Protein AF-A0A2E2JDX3-F1 (afdb_monomer)

Structure (mmCIF, N/CA/C/O backbone):
data_AF-A0A2E2JDX3-F1
#
_entry.id   AF-A0A2E2JDX3-F1
#
loop_
_atom_site.group_PDB
_atom_site.id
_atom_site.type_symbol
_atom_site.label_atom_id
_atom_site.label_alt_id
_atom_site.label_comp_id
_atom_site.label_asym_id
_atom_site.label_entity_id
_atom_site.label_seq_id
_atom_site.pdbx_PDB_ins_code
_atom_site.Cartn_x
_atom_site.Cartn_y
_atom_site.Cartn_z
_atom_site.occupancy
_atom_site.B_iso_or_equiv
_atom_site.auth_seq_id
_atom_site.auth_comp_id
_atom_site.auth_asym_id
_atom_site.auth_atom_id
_atom_site.pdbx_PDB_model_num
ATOM 1 N N . MET A 1 1 ? -3.918 -9.593 38.042 1.00 44.28 1 MET A N 1
ATOM 2 C CA . MET A 1 1 ? -3.957 -8.481 37.066 1.00 44.28 1 MET A CA 1
ATOM 3 C C . MET A 1 1 ? -5.346 -7.869 37.127 1.00 44.28 1 MET A C 1
ATOM 5 O O . MET A 1 1 ? -6.304 -8.611 36.964 1.00 44.28 1 MET A O 1
ATOM 9 N N . ALA A 1 2 ? -5.473 -6.580 37.449 1.00 54.91 2 ALA A N 1
ATOM 10 C CA . ALA A 1 2 ? -6.775 -5.912 37.450 1.00 54.91 2 ALA A CA 1
ATOM 11 C C . ALA A 1 2 ? -7.316 -5.846 36.011 1.00 54.91 2 ALA A C 1
ATOM 13 O O . ALA A 1 2 ? -6.573 -5.501 35.091 1.00 54.91 2 ALA A O 1
ATOM 14 N N . ALA A 1 3 ? -8.581 -6.214 35.808 1.00 65.75 3 ALA A N 1
ATOM 15 C CA . ALA A 1 3 ? 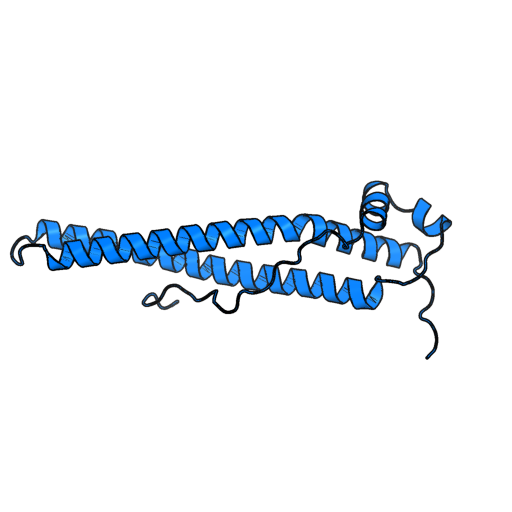-9.226 -6.097 34.505 1.00 65.75 3 ALA A CA 1
ATOM 16 C C . ALA A 1 3 ? -9.319 -4.612 34.115 1.00 65.75 3 ALA A C 1
ATOM 18 O O . ALA A 1 3 ? -9.746 -3.792 34.929 1.00 65.75 3 ALA A O 1
ATOM 19 N N . LYS A 1 4 ? -8.907 -4.256 32.886 1.00 75.94 4 LYS A N 1
ATOM 20 C CA . LYS A 1 4 ? -9.108 -2.895 32.359 1.00 75.94 4 LYS A CA 1
ATOM 21 C C . LYS A 1 4 ? -10.606 -2.557 32.424 1.00 75.94 4 LYS A C 1
ATOM 23 O O . LYS A 1 4 ? -11.420 -3.429 32.101 1.00 75.94 4 LYS A O 1
ATOM 28 N N . PRO A 1 5 ? -10.978 -1.324 32.808 1.00 84.00 5 PRO A N 1
ATOM 29 C CA . PRO A 1 5 ? -12.377 -0.930 32.867 1.00 84.00 5 PRO A CA 1
ATOM 30 C C . PRO A 1 5 ? -13.049 -1.065 31.487 1.00 84.00 5 PRO A C 1
ATOM 32 O O . PRO A 1 5 ? -12.359 -0.982 30.456 1.00 84.00 5 PRO A O 1
ATOM 35 N N . PRO A 1 6 ? -14.381 -1.268 31.451 1.00 88.69 6 PRO A N 1
ATOM 36 C CA . PRO A 1 6 ? -15.143 -1.265 30.207 1.00 88.69 6 PRO A CA 1
ATOM 37 C C . PRO A 1 6 ? -14.913 0.020 29.408 1.00 88.69 6 PRO A C 1
ATOM 39 O O . PRO A 1 6 ? -14.664 1.071 29.998 1.00 88.69 6 PRO A O 1
ATOM 42 N N . LEU A 1 7 ? -14.999 -0.066 28.080 1.00 91.19 7 LEU A N 1
ATOM 43 C CA . LEU A 1 7 ? -14.909 1.108 27.211 1.00 91.19 7 LEU A CA 1
ATOM 44 C C . LEU A 1 7 ? -16.099 2.032 27.477 1.00 91.19 7 LEU A C 1
ATOM 46 O O . LEU A 1 7 ? -17.252 1.594 27.412 1.00 91.19 7 LEU A O 1
ATOM 50 N N . ASN A 1 8 ? -15.820 3.307 27.733 1.00 92.06 8 ASN A N 1
ATOM 51 C CA . ASN A 1 8 ? -16.843 4.350 27.734 1.00 92.06 8 ASN A CA 1
ATOM 52 C C . ASN A 1 8 ? -17.227 4.756 26.294 1.00 92.06 8 ASN A C 1
ATOM 54 O O . ASN A 1 8 ? -16.588 4.333 25.331 1.00 92.06 8 ASN A O 1
ATOM 58 N N . THR A 1 9 ? -18.255 5.602 26.130 1.00 92.38 9 THR A N 1
ATOM 59 C CA . THR A 1 9 ? -18.725 6.039 24.798 1.00 92.38 9 THR A CA 1
ATOM 60 C C . THR A 1 9 ? -17.599 6.623 23.922 1.00 92.38 9 THR A C 1
ATOM 62 O O . THR A 1 9 ? -17.530 6.323 22.732 1.00 92.38 9 THR A O 1
ATOM 65 N N . ALA A 1 10 ? -16.704 7.438 24.491 1.00 93.31 10 ALA A N 1
ATOM 66 C CA . ALA A 1 10 ? -15.636 8.099 23.738 1.00 93.31 10 ALA A CA 1
ATOM 67 C C . ALA A 1 10 ? -14.542 7.113 23.302 1.00 93.31 10 ALA A C 1
ATOM 69 O O . ALA A 1 10 ? -14.126 7.120 22.144 1.00 93.31 10 ALA A O 1
ATOM 70 N N . GLU A 1 11 ? -14.115 6.222 24.201 1.00 94.25 11 GLU A N 1
ATOM 71 C CA . GLU A 1 11 ? -13.177 5.150 23.861 1.00 94.25 11 GLU A CA 1
ATOM 72 C C . GLU A 1 11 ? -13.778 4.211 22.806 1.00 94.25 11 GLU A C 1
ATOM 74 O O . GLU A 1 11 ? -13.090 3.799 21.875 1.00 94.25 11 GLU A O 1
ATOM 79 N N . LEU A 1 12 ? -15.074 3.907 22.912 1.00 94.44 12 LEU A N 1
ATOM 80 C CA . LEU A 1 12 ? -15.777 3.056 21.960 1.00 94.44 12 LEU A CA 1
ATOM 81 C C . LEU A 1 12 ? -15.867 3.699 20.566 1.00 94.44 12 LEU A C 1
ATOM 83 O O . LEU A 1 12 ? -15.648 3.007 19.573 1.00 94.44 12 LEU A O 1
ATOM 87 N N . SER A 1 13 ? -16.112 5.013 20.487 1.00 95.00 13 SER A N 1
ATOM 88 C CA . SER A 1 13 ? -16.032 5.776 19.232 1.00 95.00 13 SER A CA 1
ATOM 89 C C . SER A 1 13 ? -14.631 5.692 18.627 1.00 95.00 13 SER A C 1
ATOM 91 O O . SER A 1 13 ? -14.495 5.362 17.454 1.00 95.00 13 SER A O 1
ATOM 93 N N . ALA A 1 14 ? -13.580 5.910 19.425 1.00 94.94 14 ALA A N 1
ATOM 94 C CA . ALA A 1 14 ? -12.203 5.819 18.939 1.00 94.94 14 ALA A CA 1
ATOM 95 C C . ALA A 1 14 ? -11.869 4.409 18.418 1.00 94.94 14 ALA A C 1
ATOM 97 O O . ALA A 1 14 ? -11.208 4.255 17.390 1.00 94.94 14 ALA A O 1
ATOM 98 N N . CYS A 1 15 ? -12.362 3.366 19.089 1.00 94.94 15 CYS A N 1
ATOM 99 C CA . CYS A 1 15 ? -12.240 1.992 18.615 1.00 94.94 15 CYS A CA 1
ATOM 100 C C . CYS A 1 15 ? -12.971 1.769 17.285 1.00 94.94 15 CYS A C 1
ATOM 102 O O . CYS A 1 15 ? -12.415 1.130 16.391 1.00 94.94 15 CYS A O 1
ATOM 104 N N . ALA A 1 16 ? -14.176 2.320 17.128 1.00 95.75 16 ALA A N 1
ATOM 105 C CA . ALA A 1 16 ? -14.938 2.239 15.888 1.00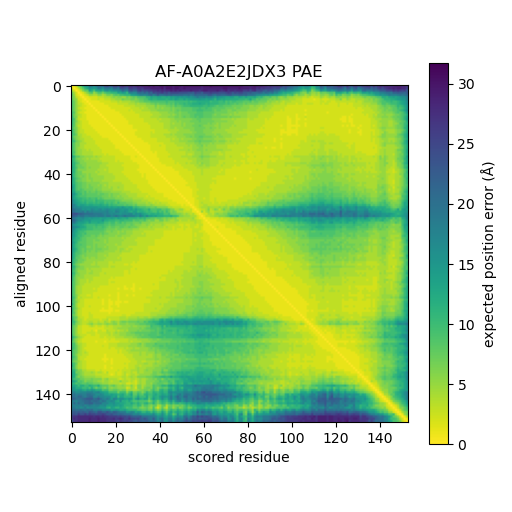 95.75 16 ALA A CA 1
ATOM 106 C C . ALA A 1 16 ? -14.216 2.934 14.724 1.00 95.75 16 ALA A C 1
ATOM 108 O O . ALA A 1 16 ? -14.107 2.357 13.640 1.00 95.75 16 ALA A O 1
ATOM 109 N N . ASP A 1 17 ? -13.648 4.117 14.967 1.00 96.19 17 ASP A N 1
ATOM 110 C CA . ASP A 1 17 ? -12.894 4.878 13.967 1.00 96.19 17 ASP A CA 1
ATOM 111 C C . ASP A 1 17 ? -11.647 4.113 13.504 1.00 96.19 17 ASP A C 1
ATOM 113 O O . ASP A 1 17 ? -11.356 4.045 12.307 1.00 96.19 17 ASP A O 1
ATOM 117 N N . ARG A 1 18 ? -10.939 3.450 14.431 1.00 95.25 18 ARG A N 1
ATOM 118 C CA . ARG A 1 18 ? -9.812 2.562 14.092 1.00 95.25 18 ARG A CA 1
ATOM 119 C C . ARG A 1 18 ? -10.264 1.382 13.239 1.00 95.25 18 ARG A C 1
ATOM 121 O O . ARG A 1 18 ? -9.594 1.053 12.262 1.00 95.25 18 ARG A O 1
ATOM 128 N N . VAL A 1 19 ? -11.402 0.762 13.560 1.00 94.94 19 VAL A N 1
ATOM 129 C CA . VAL A 1 19 ? -11.936 -0.336 12.742 1.00 94.94 19 VAL A CA 1
ATOM 130 C C . VAL A 1 19 ? -12.287 0.142 11.341 1.00 94.94 19 VAL A C 1
ATOM 132 O O . VAL A 1 19 ? -11.883 -0.483 10.361 1.00 94.94 19 VAL A O 1
ATOM 135 N N . GLN A 1 20 ? -12.978 1.271 11.226 1.00 94.88 20 GLN A N 1
ATOM 136 C CA . GLN A 1 20 ? -13.342 1.846 9.938 1.00 94.88 20 GLN A CA 1
ATOM 137 C C . GLN A 1 20 ? -12.107 2.224 9.108 1.00 94.88 20 GLN A C 1
ATOM 139 O O . GLN A 1 20 ? -12.062 1.943 7.904 1.00 94.88 20 GLN A O 1
ATOM 144 N N . HIS A 1 21 ? -11.084 2.797 9.750 1.00 94.75 21 HIS A N 1
ATOM 145 C CA . HIS A 1 21 ? -9.797 3.081 9.124 1.00 94.75 21 HIS A CA 1
ATOM 146 C C . HIS A 1 21 ? -9.177 1.803 8.558 1.00 94.75 21 HIS A C 1
ATOM 148 O O . HIS A 1 21 ? -8.905 1.737 7.363 1.00 94.75 21 HIS A O 1
ATOM 154 N N . LEU A 1 22 ? -9.024 0.764 9.383 1.00 94.75 22 LEU A N 1
ATOM 155 C CA . LEU A 1 22 ? -8.403 -0.497 8.978 1.00 94.75 22 LEU A CA 1
ATOM 156 C C . LEU A 1 22 ? -9.194 -1.199 7.868 1.00 94.75 22 LEU A C 1
ATOM 158 O O . LEU A 1 22 ? -8.581 -1.711 6.931 1.00 94.75 22 LEU A O 1
ATOM 162 N N . ARG A 1 23 ? -10.533 -1.187 7.926 1.00 93.31 23 ARG A N 1
ATOM 163 C CA . ARG A 1 23 ? -11.408 -1.754 6.882 1.00 93.31 23 ARG A CA 1
ATOM 164 C C . ARG A 1 23 ? -11.277 -1.026 5.551 1.00 93.31 23 ARG A C 1
ATOM 166 O O . ARG A 1 23 ? -11.335 -1.666 4.508 1.00 93.31 23 ARG A O 1
ATOM 173 N N . THR A 1 24 ? -11.076 0.287 5.582 1.00 93.56 24 THR A N 1
ATOM 174 C CA . THR A 1 24 ? -10.905 1.094 4.368 1.00 93.56 24 THR A CA 1
ATOM 175 C C . THR A 1 24 ? -9.488 0.978 3.811 1.00 93.56 24 THR A C 1
ATOM 177 O O . THR A 1 24 ? -9.299 0.766 2.618 1.00 93.56 24 THR A O 1
ATOM 180 N N . GLN A 1 25 ? -8.474 1.118 4.664 1.00 94.88 25 GLN A N 1
ATOM 181 C CA . GLN A 1 25 ? -7.082 1.237 4.231 1.00 94.88 25 GLN A CA 1
ATOM 182 C C . GLN A 1 25 ? -6.451 -0.106 3.877 1.00 94.88 25 GLN A C 1
ATOM 184 O O . GLN A 1 25 ? -5.711 -0.182 2.900 1.00 94.88 25 GLN A O 1
ATOM 189 N N . SER A 1 26 ? -6.751 -1.179 4.612 1.00 93.94 26 SER A N 1
ATOM 190 C CA . SER A 1 26 ? -6.131 -2.489 4.370 1.00 93.94 26 SER A CA 1
ATOM 191 C C . SER A 1 26 ? -6.318 -3.010 2.934 1.00 93.94 26 SER A C 1
ATOM 193 O O . SER A 1 26 ? -5.304 -3.322 2.307 1.00 93.94 26 SER A O 1
ATOM 195 N N . PRO A 1 27 ? -7.537 -3.053 2.350 1.00 92.94 27 PRO A N 1
ATOM 196 C CA . PRO A 1 27 ? -7.706 -3.511 0.968 1.00 92.94 27 PRO A CA 1
ATOM 197 C C . PRO A 1 27 ? -7.037 -2.578 -0.049 1.00 92.94 27 PRO A C 1
ATOM 199 O O . PRO A 1 27 ? -6.450 -3.055 -1.016 1.00 92.94 27 PRO A O 1
ATOM 202 N N . LEU A 1 28 ? -7.051 -1.260 0.184 1.00 93.44 28 LEU A N 1
ATOM 203 C CA . LEU A 1 28 ? -6.378 -0.293 -0.691 1.00 93.44 28 LEU A CA 1
ATOM 204 C C . LEU A 1 28 ? -4.860 -0.497 -0.695 1.00 93.44 28 LEU A C 1
ATOM 206 O O . LEU A 1 28 ? -4.226 -0.451 -1.746 1.00 93.44 28 LEU A O 1
ATOM 210 N N . LEU A 1 29 ? -4.267 -0.738 0.473 1.00 93.38 29 LEU A N 1
ATOM 211 C CA . LEU A 1 29 ? -2.835 -0.997 0.605 1.00 93.38 29 LEU A CA 1
ATOM 212 C C . LEU A 1 29 ? -2.440 -2.338 -0.025 1.00 93.38 29 LEU A C 1
ATOM 214 O O . LEU A 1 29 ? -1.396 -2.406 -0.669 1.00 93.38 29 LEU A O 1
ATOM 218 N N . LEU A 1 30 ? -3.275 -3.375 0.108 1.00 91.06 30 LEU A N 1
ATOM 219 C CA . LEU A 1 30 ? -3.072 -4.668 -0.557 1.00 91.06 30 LEU A CA 1
ATOM 220 C C . LEU A 1 30 ? -3.149 -4.546 -2.084 1.00 91.06 30 LEU A C 1
ATOM 222 O O . LEU A 1 30 ? -2.282 -5.072 -2.779 1.00 91.06 30 LEU A O 1
ATOM 226 N N . GLN A 1 31 ? -4.134 -3.811 -2.605 1.00 91.62 31 GLN A N 1
ATOM 227 C CA . GLN A 1 31 ? -4.254 -3.569 -4.042 1.00 91.62 31 GLN A CA 1
ATOM 228 C C . GLN A 1 31 ? -3.040 -2.803 -4.571 1.00 91.62 31 GLN A C 1
ATOM 230 O O . GLN A 1 31 ? -2.388 -3.250 -5.510 1.00 91.62 31 GLN A O 1
ATOM 235 N N . ARG A 1 32 ? -2.674 -1.695 -3.913 1.00 91.19 32 ARG A N 1
ATOM 236 C CA . ARG A 1 32 ? -1.490 -0.913 -4.289 1.00 91.19 32 ARG A CA 1
ATOM 237 C C . ARG A 1 32 ? -0.233 -1.771 -4.278 1.00 91.19 32 ARG A C 1
ATOM 239 O O . ARG A 1 32 ? 0.586 -1.654 -5.180 1.00 91.19 32 ARG A O 1
ATOM 246 N N . HIS A 1 33 ? -0.080 -2.632 -3.274 1.00 88.44 33 HIS A N 1
ATOM 247 C CA . HIS A 1 33 ? 1.028 -3.574 -3.208 1.00 88.44 33 HIS A CA 1
ATOM 248 C C . HIS A 1 33 ? 1.086 -4.487 -4.447 1.00 88.44 33 HIS A C 1
ATOM 250 O O . HIS A 1 33 ? 2.136 -4.578 -5.079 1.00 88.44 33 HIS A O 1
ATOM 256 N N . ALA A 1 34 ? -0.034 -5.103 -4.838 1.00 87.94 34 ALA A N 1
ATOM 257 C CA . ALA A 1 34 ? -0.100 -5.937 -6.040 1.00 87.94 34 ALA A CA 1
ATOM 258 C C . ALA A 1 34 ? 0.217 -5.145 -7.327 1.00 87.94 34 ALA A C 1
ATOM 260 O O . ALA A 1 34 ? 0.977 -5.615 -8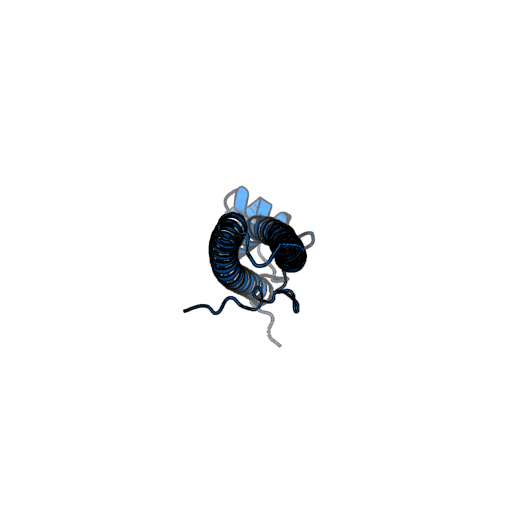.177 1.00 87.94 34 ALA A O 1
ATOM 261 N N . ASP A 1 35 ? -0.296 -3.917 -7.443 1.00 89.81 35 ASP A N 1
ATOM 262 C CA . ASP A 1 35 ? -0.021 -3.037 -8.585 1.00 89.81 35 ASP A CA 1
ATOM 263 C C . ASP A 1 35 ? 1.473 -2.671 -8.673 1.00 89.81 35 ASP A C 1
ATOM 265 O O . ASP A 1 35 ? 2.043 -2.572 -9.765 1.00 89.81 35 ASP A O 1
ATOM 269 N N . HIS A 1 36 ? 2.135 -2.492 -7.524 1.00 88.00 36 HIS A N 1
ATOM 270 C CA . HIS A 1 36 ? 3.573 -2.238 -7.456 1.00 88.00 36 HIS A CA 1
ATOM 271 C C . HIS A 1 36 ? 4.399 -3.417 -7.958 1.00 88.00 36 HIS A C 1
ATOM 273 O O . HIS A 1 36 ? 5.337 -3.197 -8.729 1.00 88.00 36 HIS A O 1
ATOM 279 N N . ASP A 1 37 ? 4.058 -4.641 -7.558 1.00 86.75 37 ASP A N 1
ATOM 280 C CA . ASP A 1 37 ? 4.757 -5.843 -8.016 1.00 86.75 37 ASP A CA 1
ATOM 281 C C . ASP A 1 37 ? 4.635 -6.001 -9.537 1.00 86.75 37 ASP A C 1
ATOM 283 O O . ASP A 1 37 ? 5.643 -6.171 -10.227 1.00 86.75 37 ASP A O 1
ATOM 287 N N . ALA A 1 38 ? 3.432 -5.805 -10.086 1.00 89.62 38 ALA A N 1
ATOM 288 C CA . ALA A 1 38 ? 3.207 -5.846 -11.530 1.00 89.62 38 ALA A CA 1
ATOM 289 C C . ALA A 1 38 ? 4.027 -4.780 -12.283 1.00 89.62 38 ALA A C 1
ATOM 291 O O . ALA A 1 38 ? 4.665 -5.068 -13.301 1.00 89.62 38 ALA A O 1
ATOM 292 N N . ARG A 1 39 ? 4.067 -3.540 -11.771 1.00 91.25 39 ARG A N 1
ATOM 293 C CA . ARG A 1 39 ? 4.869 -2.452 -12.363 1.00 91.25 39 ARG A CA 1
ATOM 294 C C . ARG A 1 39 ? 6.366 -2.724 -12.278 1.00 91.25 39 ARG A C 1
ATOM 296 O O . ARG A 1 39 ? 7.095 -2.447 -13.233 1.00 91.25 39 ARG A O 1
ATOM 303 N N . ARG A 1 40 ? 6.830 -3.276 -11.157 1.00 89.94 40 ARG A N 1
ATOM 304 C CA . ARG A 1 40 ? 8.227 -3.669 -10.960 1.00 89.94 40 ARG A CA 1
ATOM 305 C C . ARG A 1 40 ? 8.638 -4.718 -11.989 1.00 89.94 40 ARG A C 1
ATOM 307 O O . ARG A 1 40 ? 9.670 -4.556 -12.641 1.00 89.94 40 ARG A O 1
ATOM 314 N N . ASP A 1 41 ? 7.825 -5.750 -12.174 1.00 90.25 41 ASP A N 1
ATOM 315 C CA . ASP A 1 41 ? 8.108 -6.818 -13.129 1.00 90.25 41 ASP A CA 1
ATOM 316 C C . ASP A 1 41 ? 8.081 -6.314 -14.576 1.00 90.25 41 ASP A C 1
ATOM 318 O O . ASP A 1 41 ? 8.968 -6.664 -15.360 1.00 90.25 41 ASP A O 1
ATOM 322 N N . ALA A 1 42 ? 7.160 -5.406 -14.914 1.00 92.56 42 ALA A N 1
ATOM 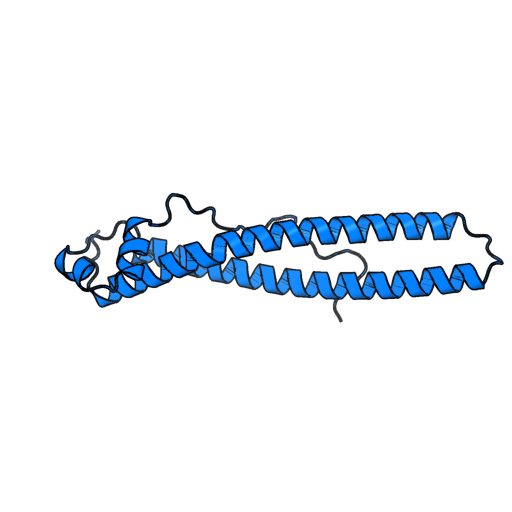323 C CA . ALA A 1 42 ? 7.131 -4.748 -16.219 1.00 92.56 42 ALA A CA 1
ATOM 324 C C . ALA A 1 42 ? 8.413 -3.939 -16.494 1.00 92.56 42 ALA A C 1
ATOM 326 O O . ALA A 1 42 ? 8.991 -4.045 -17.579 1.00 92.56 42 ALA A O 1
ATOM 327 N N . ILE A 1 43 ? 8.902 -3.169 -15.515 1.00 91.88 43 ILE A N 1
ATOM 328 C CA . ILE A 1 43 ? 10.164 -2.423 -15.636 1.00 91.88 43 ILE A CA 1
ATOM 329 C C . ILE A 1 43 ? 11.349 -3.380 -15.813 1.00 91.88 43 ILE A C 1
ATOM 331 O O . ILE A 1 43 ? 12.175 -3.182 -16.706 1.00 91.88 43 ILE A O 1
ATOM 335 N N . LEU A 1 44 ? 11.425 -4.449 -15.016 1.00 90.88 44 LEU A N 1
ATOM 336 C CA . LEU A 1 44 ? 12.495 -5.443 -15.130 1.00 90.88 44 LEU A CA 1
ATOM 337 C C . LEU A 1 44 ? 12.469 -6.177 -16.477 1.00 90.88 44 LEU A C 1
ATOM 339 O O . LEU A 1 44 ? 13.532 -6.469 -17.027 1.00 90.88 44 LEU A O 1
ATOM 343 N N . ALA A 1 45 ? 11.285 -6.480 -17.011 1.00 92.81 45 ALA A N 1
ATOM 344 C CA . ALA A 1 45 ? 11.129 -7.092 -18.326 1.00 92.81 45 ALA A CA 1
ATOM 345 C C . ALA A 1 45 ? 11.596 -6.145 -19.440 1.00 92.81 45 ALA A C 1
ATOM 347 O O . ALA A 1 45 ? 12.395 -6.542 -20.289 1.00 92.81 45 ALA A O 1
ATOM 348 N N . ARG A 1 46 ? 11.179 -4.872 -19.395 1.00 93.50 46 ARG A N 1
ATOM 349 C CA . ARG A 1 46 ? 11.621 -3.849 -20.355 1.00 93.50 46 ARG A CA 1
ATOM 350 C C . ARG A 1 46 ? 13.131 -3.624 -20.301 1.00 93.50 46 ARG A C 1
ATOM 352 O O . ARG A 1 46 ? 13.761 -3.511 -21.346 1.00 93.50 46 ARG A O 1
ATOM 359 N N . ARG A 1 47 ? 13.731 -3.626 -19.105 1.00 91.94 47 ARG A N 1
ATOM 360 C CA . ARG A 1 47 ? 15.187 -3.493 -18.945 1.00 91.94 47 ARG A CA 1
ATOM 361 C C . ARG A 1 47 ? 15.937 -4.644 -19.612 1.00 91.94 47 ARG A C 1
ATOM 363 O O . ARG A 1 47 ? 16.841 -4.394 -20.399 1.00 91.94 47 ARG A O 1
ATOM 370 N N . ARG A 1 48 ? 15.499 -5.888 -19.380 1.00 92.44 48 ARG A N 1
ATOM 371 C CA . ARG A 1 48 ? 16.064 -7.078 -20.043 1.00 92.44 48 ARG A CA 1
ATOM 372 C C . ARG A 1 48 ? 15.923 -7.014 -21.565 1.00 92.44 48 ARG A C 1
ATOM 374 O O . ARG A 1 48 ? 16.874 -7.323 -22.275 1.00 92.44 48 ARG A O 1
ATOM 381 N N . ALA A 1 49 ? 14.762 -6.593 -22.068 1.00 92.56 49 ALA A N 1
ATOM 382 C CA . ALA A 1 49 ? 14.541 -6.433 -23.505 1.00 92.56 49 ALA A CA 1
ATOM 383 C C . ALA A 1 49 ? 15.498 -5.396 -24.117 1.00 92.56 49 ALA A C 1
ATOM 385 O O . ALA A 1 49 ? 16.106 -5.650 -25.155 1.00 92.56 49 ALA A O 1
ATOM 386 N N . LEU A 1 50 ? 15.690 -4.266 -23.434 1.00 92.44 50 LEU A N 1
ATOM 387 C CA . LEU A 1 50 ? 16.578 -3.195 -23.878 1.00 92.44 50 LEU A CA 1
ATOM 388 C C . LEU A 1 50 ? 18.059 -3.596 -23.826 1.00 92.44 50 LEU A C 1
ATOM 390 O O . LEU A 1 50 ? 18.838 -3.212 -24.698 1.00 92.44 50 LEU A O 1
ATOM 394 N N . ASP A 1 51 ? 18.451 -4.404 -22.842 1.00 90.69 51 ASP A N 1
ATOM 395 C CA . ASP A 1 51 ? 19.799 -4.969 -22.770 1.00 90.69 51 ASP A CA 1
ATOM 396 C C . ASP A 1 51 ? 20.056 -5.948 -23.924 1.00 90.69 51 ASP A C 1
ATOM 398 O O . ASP A 1 51 ? 21.085 -5.839 -24.593 1.00 90.69 51 ASP A O 1
ATOM 402 N N . ASN A 1 52 ? 19.091 -6.813 -24.253 1.00 91.62 52 ASN A N 1
ATOM 403 C CA . ASN A 1 52 ? 19.176 -7.696 -25.422 1.00 91.62 52 ASN A CA 1
ATOM 404 C C . ASN A 1 52 ? 19.265 -6.903 -26.739 1.00 91.62 52 ASN A C 1
ATOM 406 O O . ASN A 1 52 ? 20.078 -7.223 -27.611 1.00 91.62 52 ASN A O 1
ATOM 410 N N . GLN A 1 53 ? 18.476 -5.835 -26.880 1.00 90.12 53 GLN A N 1
ATOM 411 C CA . GLN A 1 53 ? 18.539 -4.940 -28.040 1.00 90.12 53 GLN A CA 1
ATOM 412 C C . GLN A 1 53 ? 19.907 -4.246 -28.136 1.00 90.12 53 GLN A C 1
ATOM 414 O O . GLN A 1 53 ? 20.496 -4.152 -29.211 1.00 90.12 53 GLN A O 1
ATOM 419 N N . SER A 1 54 ? 20.466 -3.817 -27.002 1.00 89.38 54 SER A N 1
ATOM 420 C CA . SER A 1 54 ? 21.796 -3.206 -26.945 1.00 89.38 54 SER A CA 1
ATOM 421 C C . SER A 1 54 ? 22.919 -4.171 -27.327 1.00 89.38 54 SER A C 1
ATOM 423 O O . SER A 1 54 ? 23.921 -3.715 -27.877 1.00 89.38 54 SER A O 1
ATOM 425 N N . MET A 1 55 ? 22.786 -5.466 -27.024 1.00 89.12 55 MET A N 1
ATOM 426 C CA . MET A 1 55 ? 23.785 -6.492 -27.360 1.00 89.12 55 MET A CA 1
ATOM 427 C C . MET A 1 55 ? 23.741 -6.911 -28.834 1.00 89.12 55 MET A C 1
ATOM 429 O O . MET A 1 55 ? 24.764 -7.306 -29.386 1.00 89.12 55 MET A O 1
ATOM 433 N N . THR A 1 56 ? 22.572 -6.823 -29.469 1.00 88.56 56 THR A N 1
ATOM 434 C CA . THR A 1 56 ? 22.348 -7.247 -30.864 1.00 88.56 56 THR A CA 1
ATOM 435 C C . THR A 1 56 ? 22.525 -6.116 -31.882 1.00 88.56 56 THR A C 1
ATOM 437 O O . THR A 1 56 ? 22.650 -6.377 -33.079 1.00 88.56 56 THR A O 1
ATOM 440 N N . ARG A 1 57 ? 22.583 -4.856 -31.426 1.00 87.31 57 ARG A N 1
ATOM 441 C CA . ARG A 1 57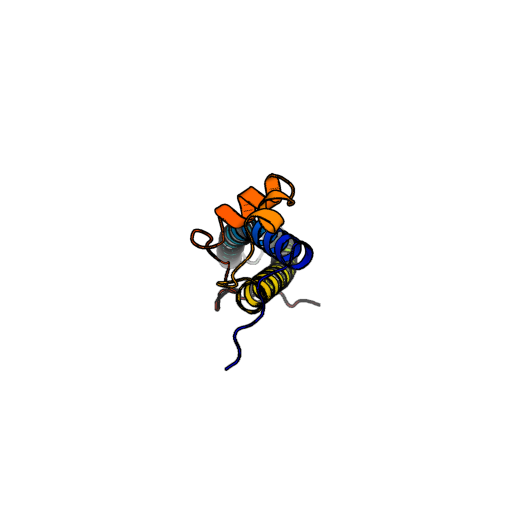 ? 22.824 -3.675 -32.269 1.00 87.31 57 ARG A CA 1
ATOM 442 C C . ARG A 1 57 ? 24.218 -3.710 -32.908 1.00 87.31 57 ARG A C 1
ATOM 444 O O . ARG A 1 57 ? 25.219 -3.986 -32.243 1.00 87.31 57 ARG A O 1
ATOM 451 N N . ARG A 1 58 ? 24.307 -3.296 -34.175 1.00 84.31 58 ARG A N 1
ATOM 452 C CA . ARG A 1 58 ? 25.592 -2.996 -34.823 1.00 84.31 58 ARG A CA 1
ATOM 453 C C . ARG A 1 58 ? 26.274 -1.801 -34.143 1.00 84.31 58 ARG A C 1
ATOM 455 O O . ARG A 1 58 ? 25.621 -0.845 -33.730 1.00 84.31 58 ARG A O 1
ATOM 462 N N . LYS A 1 59 ? 27.596 -1.859 -33.955 1.00 80.19 59 LYS A N 1
ATOM 463 C CA . LYS A 1 59 ? 28.321 -0.864 -33.137 1.00 80.19 59 LYS A CA 1
ATOM 464 C C . LYS A 1 59 ? 28.300 0.547 -33.742 1.00 80.19 59 LYS A C 1
ATOM 466 O O . LYS A 1 59 ? 28.273 1.518 -32.987 1.00 80.19 59 LYS A O 1
ATOM 471 N N . ASP A 1 60 ? 28.278 0.612 -35.062 1.00 87.19 60 ASP A N 1
ATOM 472 C CA . ASP A 1 60 ? 28.299 1.775 -35.951 1.00 87.19 60 ASP A CA 1
ATOM 473 C C . ASP A 1 60 ? 26.930 2.447 -36.154 1.00 87.19 60 ASP A C 1
ATOM 475 O O . ASP A 1 60 ? 26.876 3.591 -36.596 1.00 87.19 60 ASP A O 1
ATOM 479 N N . ASP A 1 61 ? 25.829 1.801 -35.762 1.00 89.56 61 ASP A N 1
ATOM 480 C CA . ASP A 1 61 ? 24.482 2.376 -35.866 1.00 89.56 61 ASP A CA 1
ATOM 481 C C . ASP A 1 61 ? 24.212 3.391 -34.741 1.00 89.56 61 ASP A C 1
ATOM 483 O O . ASP A 1 61 ? 23.622 3.079 -33.698 1.00 89.56 61 ASP A O 1
ATOM 487 N N . LEU A 1 62 ? 24.715 4.614 -34.917 1.00 88.62 62 LEU A N 1
ATOM 488 C CA . LEU A 1 62 ? 24.632 5.685 -33.924 1.00 88.62 62 LEU A CA 1
ATOM 489 C C . LEU A 1 62 ? 23.184 6.034 -33.544 1.00 88.62 62 LEU A C 1
ATOM 491 O O . LEU A 1 62 ? 22.920 6.281 -32.366 1.00 88.62 62 LEU A O 1
ATOM 495 N N . GLU A 1 63 ? 22.255 6.017 -34.501 1.00 90.44 63 GLU A N 1
ATOM 496 C CA . GLU A 1 63 ? 20.847 6.352 -34.274 1.00 90.44 63 GLU A CA 1
ATOM 497 C C . GLU A 1 63 ? 20.186 5.340 -33.334 1.00 90.44 63 GLU A C 1
ATOM 499 O O . GLU A 1 63 ? 19.645 5.727 -32.292 1.00 90.44 63 GLU A O 1
ATOM 504 N N . ALA A 1 64 ? 20.348 4.041 -33.605 1.00 88.25 64 ALA A N 1
ATOM 505 C CA . ALA A 1 64 ? 19.861 2.997 -32.708 1.00 88.25 64 ALA A CA 1
ATOM 506 C C . ALA A 1 64 ? 20.525 3.075 -31.320 1.00 88.25 64 ALA A C 1
ATOM 508 O O . ALA A 1 64 ? 19.899 2.791 -30.298 1.00 88.25 64 ALA A O 1
ATOM 509 N N . GLY A 1 65 ? 21.792 3.497 -31.255 1.00 89.06 65 GLY A N 1
ATOM 510 C CA . GLY A 1 65 ? 22.497 3.717 -29.990 1.00 89.06 65 GLY A CA 1
ATOM 511 C C . GLY A 1 65 ? 21.910 4.864 -29.160 1.00 89.06 65 GLY A C 1
ATOM 512 O O . GLY A 1 65 ? 21.785 4.741 -27.938 1.00 89.06 65 GLY A O 1
ATOM 513 N N . LEU A 1 66 ? 21.543 5.974 -29.805 1.00 91.94 66 LEU A N 1
ATOM 514 C CA . LEU A 1 66 ? 20.909 7.122 -29.153 1.00 91.94 66 LEU A CA 1
ATOM 515 C C . LEU A 1 66 ? 19.498 6.786 -28.673 1.00 91.94 66 LEU A C 1
ATOM 517 O O . LEU A 1 66 ? 19.138 7.152 -27.553 1.00 91.94 66 LEU A O 1
ATOM 521 N N . GLU A 1 67 ? 18.729 6.049 -29.469 1.00 92.88 67 GLU A N 1
ATOM 522 C CA . GLU A 1 67 ? 17.373 5.644 -29.104 1.00 92.88 67 GLU A CA 1
ATOM 523 C C . GLU A 1 67 ? 17.367 4.717 -27.879 1.00 92.88 67 GLU A C 1
ATOM 525 O O . GLU A 1 67 ? 16.658 4.970 -26.905 1.00 92.88 67 GLU A O 1
ATOM 530 N N . ILE A 1 68 ? 18.268 3.729 -27.834 1.00 91.75 68 ILE A N 1
ATOM 531 C CA . ILE A 1 68 ? 18.440 2.868 -26.652 1.00 91.75 68 ILE A CA 1
ATOM 532 C C . ILE A 1 68 ? 18.792 3.692 -25.406 1.00 91.75 68 ILE A C 1
ATOM 534 O O . ILE A 1 68 ? 18.281 3.423 -24.316 1.00 91.75 68 ILE A O 1
ATOM 538 N N . ARG A 1 69 ? 19.646 4.719 -25.534 1.00 90.81 69 ARG A N 1
ATOM 539 C CA . ARG A 1 69 ? 19.966 5.614 -24.406 1.00 90.81 69 ARG A CA 1
ATOM 540 C C . ARG A 1 69 ? 18.744 6.401 -23.937 1.00 90.81 69 ARG A C 1
ATOM 542 O O . ARG A 1 69 ? 18.536 6.498 -22.729 1.00 90.81 69 ARG A O 1
ATOM 549 N N . ARG A 1 70 ? 17.926 6.933 -24.852 1.00 93.31 70 ARG A N 1
ATOM 550 C CA . ARG A 1 70 ? 16.677 7.633 -24.500 1.00 93.31 70 ARG A CA 1
ATOM 551 C C . ARG A 1 70 ? 15.725 6.712 -23.745 1.00 93.31 70 ARG A C 1
ATOM 553 O O . ARG A 1 70 ? 15.242 7.086 -22.679 1.00 93.31 70 ARG A O 1
ATOM 560 N N . GLN A 1 71 ? 15.537 5.491 -24.238 1.00 93.50 71 GLN A N 1
ATOM 561 C CA . GLN A 1 71 ? 14.691 4.493 -23.586 1.00 93.50 71 GLN A CA 1
ATOM 562 C C . GLN A 1 71 ? 15.221 4.107 -22.202 1.00 93.50 71 GLN A C 1
ATOM 564 O O . GLN A 1 71 ? 14.437 4.036 -21.259 1.00 93.50 71 GLN A O 1
ATOM 569 N N . ARG A 1 72 ? 16.544 3.942 -22.034 1.00 91.88 72 A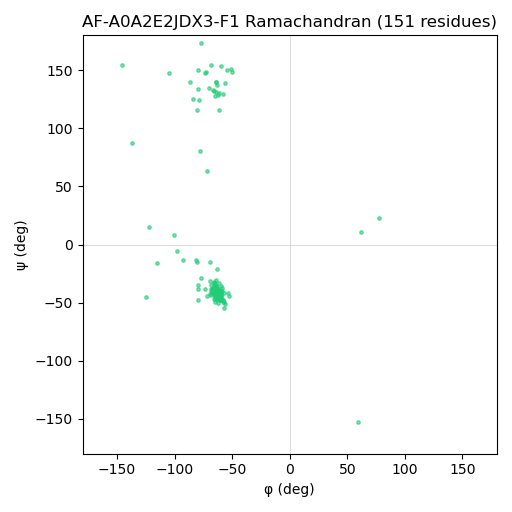RG A N 1
ATOM 570 C CA . ARG A 1 72 ? 17.163 3.697 -20.717 1.00 91.88 72 ARG A CA 1
ATOM 571 C C . ARG A 1 72 ? 16.905 4.843 -19.743 1.00 91.88 72 ARG A C 1
ATOM 573 O O . ARG A 1 72 ? 16.582 4.586 -18.587 1.00 91.88 72 ARG A O 1
ATOM 580 N N . ASN A 1 73 ? 17.019 6.088 -20.199 1.00 91.69 73 ASN A N 1
ATOM 581 C CA . ASN A 1 73 ? 16.768 7.256 -19.356 1.00 91.69 73 ASN A CA 1
ATOM 582 C C . ASN A 1 73 ? 15.303 7.329 -18.906 1.00 91.69 73 ASN A C 1
ATOM 584 O O . ASN A 1 73 ? 15.051 7.556 -17.725 1.00 91.69 73 ASN A O 1
ATOM 588 N N . ALA A 1 74 ? 14.353 7.074 -19.812 1.00 91.94 74 ALA A N 1
ATOM 589 C CA . ALA A 1 74 ? 12.933 6.999 -19.468 1.00 91.94 74 ALA A CA 1
ATOM 590 C C . ALA A 1 74 ? 12.657 5.875 -18.451 1.00 91.94 74 ALA A C 1
ATOM 592 O O . ALA A 1 74 ? 12.030 6.107 -17.422 1.00 91.94 74 ALA A O 1
ATOM 593 N N . LEU A 1 75 ? 13.226 4.686 -18.675 1.00 91.94 75 LEU A N 1
ATOM 594 C CA . LEU A 1 75 ? 13.122 3.548 -17.755 1.00 91.94 75 LEU A CA 1
ATOM 595 C C . LEU A 1 75 ? 13.689 3.843 -16.362 1.00 91.94 75 LEU A C 1
ATOM 597 O O . LEU A 1 75 ? 13.115 3.421 -15.360 1.00 91.94 75 LEU A O 1
ATOM 601 N N . ASN A 1 76 ? 14.812 4.558 -16.288 1.00 90.69 76 ASN A N 1
ATOM 602 C CA . ASN A 1 76 ? 15.401 4.962 -15.015 1.00 90.69 76 ASN A CA 1
ATOM 603 C C . ASN A 1 76 ? 14.510 5.981 -14.287 1.00 90.69 76 ASN A C 1
ATOM 605 O O . ASN A 1 76 ? 14.356 5.888 -13.070 1.00 90.69 76 ASN A O 1
ATOM 609 N N . ALA A 1 77 ? 13.889 6.919 -15.009 1.00 90.75 77 ALA A N 1
ATOM 610 C CA . ALA A 1 77 ? 12.935 7.860 -14.425 1.00 90.75 77 ALA A CA 1
ATOM 611 C C . ALA A 1 77 ? 11.700 7.137 -13.855 1.00 90.75 77 ALA A C 1
ATOM 613 O O . ALA A 1 77 ? 11.317 7.388 -12.710 1.00 90.75 77 ALA A O 1
ATOM 614 N N . ASP A 1 78 ? 11.144 6.177 -14.600 1.00 91.25 78 ASP A N 1
ATOM 615 C CA . ASP A 1 78 ? 10.029 5.337 -14.144 1.00 91.25 78 ASP A CA 1
ATOM 616 C C . ASP A 1 78 ? 10.404 4.531 -12.892 1.00 91.25 78 ASP A C 1
ATOM 618 O O . ASP A 1 78 ? 9.630 4.434 -11.937 1.00 91.25 78 ASP A O 1
ATOM 622 N N . ALA A 1 79 ? 11.615 3.971 -12.866 1.00 90.62 79 ALA A N 1
ATOM 623 C CA . ALA A 1 79 ? 12.111 3.206 -11.731 1.00 90.62 79 ALA A CA 1
ATOM 624 C C . ALA A 1 79 ? 12.339 4.077 -10.482 1.00 90.62 79 ALA A C 1
ATOM 626 O O . ALA A 1 79 ? 12.015 3.649 -9.373 1.00 90.62 79 ALA A O 1
ATOM 627 N N . LEU A 1 80 ? 12.832 5.310 -10.644 1.00 91.06 80 LEU A N 1
ATOM 628 C CA . LEU A 1 80 ? 12.942 6.291 -9.558 1.00 91.06 80 LEU A CA 1
ATOM 629 C C . LEU A 1 80 ? 11.572 6.655 -8.984 1.00 91.06 80 LEU A C 1
ATOM 631 O O . LEU A 1 80 ? 11.411 6.693 -7.762 1.00 91.06 80 LEU A O 1
ATOM 635 N N . ALA A 1 81 ? 10.584 6.902 -9.847 1.00 90.94 81 ALA A N 1
ATOM 636 C CA . ALA A 1 81 ? 9.216 7.173 -9.420 1.00 90.94 81 ALA A CA 1
ATOM 637 C C . ALA A 1 81 ? 8.648 5.986 -8.629 1.00 90.94 81 ALA A C 1
ATOM 639 O O . ALA A 1 81 ? 8.185 6.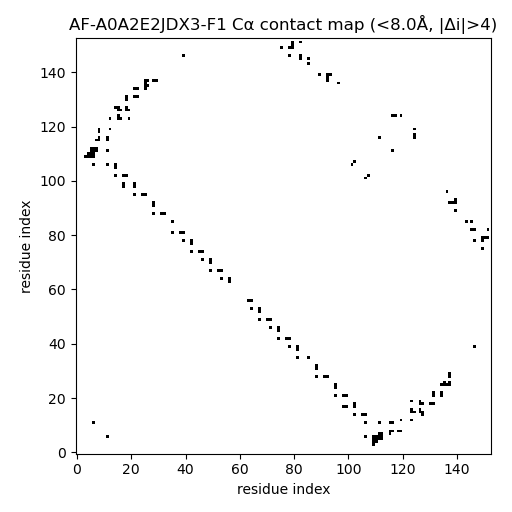165 -7.501 1.00 90.94 81 ALA A O 1
ATOM 640 N N . LEU A 1 82 ? 8.804 4.762 -9.149 1.00 91.00 82 LEU A N 1
ATOM 641 C CA . LEU A 1 82 ? 8.357 3.552 -8.462 1.00 91.00 82 LEU A CA 1
ATOM 642 C C . LEU A 1 82 ? 9.044 3.374 -7.099 1.00 91.00 82 LEU A C 1
ATOM 644 O O . LEU A 1 82 ? 8.381 3.040 -6.120 1.00 91.00 82 LEU A O 1
ATOM 648 N N . ASN A 1 83 ? 10.348 3.648 -7.000 1.00 89.12 83 ASN A N 1
ATOM 649 C CA . ASN A 1 83 ? 11.085 3.575 -5.737 1.00 89.12 83 ASN A CA 1
ATOM 650 C C . ASN A 1 83 ? 10.541 4.563 -4.689 1.00 89.12 83 ASN A C 1
ATOM 652 O O . ASN A 1 83 ? 10.408 4.196 -3.519 1.00 89.12 83 ASN A O 1
ATOM 656 N N . ARG A 1 84 ? 10.181 5.792 -5.086 1.00 90.38 84 ARG A N 1
ATOM 657 C CA . ARG A 1 84 ? 9.549 6.774 -4.181 1.00 90.38 84 ARG A CA 1
ATOM 658 C C . ARG A 1 84 ? 8.185 6.295 -3.704 1.00 90.38 84 ARG A C 1
ATOM 660 O O . ARG A 1 84 ? 7.878 6.384 -2.516 1.00 90.38 84 ARG A O 1
ATOM 667 N N . GLU A 1 85 ? 7.383 5.755 -4.612 1.00 90.69 85 GLU A N 1
ATOM 668 C CA . GLU A 1 85 ? 6.069 5.225 -4.265 1.00 90.69 85 GLU A CA 1
ATOM 669 C C . GLU A 1 85 ? 6.164 4.008 -3.329 1.00 90.69 85 GLU A C 1
ATOM 671 O O . GLU A 1 85 ? 5.374 3.909 -2.392 1.00 90.69 85 GLU A O 1
ATOM 676 N N . ILE A 1 86 ? 7.170 3.139 -3.503 1.00 88.06 86 ILE A N 1
ATOM 677 C CA . ILE A 1 86 ? 7.452 2.034 -2.573 1.00 88.06 86 ILE A CA 1
ATOM 678 C C . ILE A 1 86 ? 7.738 2.575 -1.170 1.00 88.06 86 ILE A C 1
ATOM 680 O O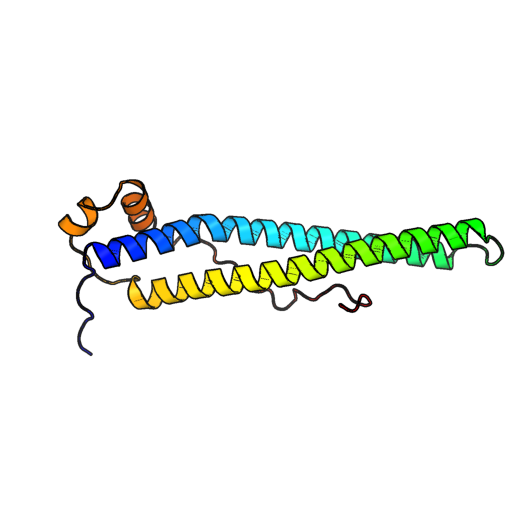 . ILE A 1 86 ? 7.195 2.050 -0.201 1.00 88.06 86 ILE A O 1
ATOM 684 N N . GLN A 1 87 ? 8.542 3.635 -1.027 1.00 88.62 87 GLN A N 1
ATOM 685 C CA . GLN A 1 87 ? 8.784 4.232 0.294 1.00 88.62 87 GLN A CA 1
ATOM 686 C C . GLN A 1 87 ? 7.504 4.809 0.905 1.00 88.62 87 GLN A C 1
ATOM 688 O O . GLN A 1 87 ? 7.233 4.591 2.085 1.00 88.62 87 GLN A O 1
ATOM 693 N N . ALA A 1 88 ? 6.674 5.482 0.105 1.00 90.62 88 ALA A N 1
ATOM 694 C CA . ALA A 1 88 ? 5.383 5.978 0.571 1.00 90.62 88 ALA A CA 1
ATOM 695 C C . ALA A 1 88 ? 4.453 4.833 1.012 1.00 90.62 88 ALA A C 1
ATOM 697 O O . ALA A 1 88 ? 3.795 4.938 2.049 1.00 90.62 88 ALA A O 1
ATOM 698 N N . LEU A 1 89 ? 4.424 3.724 0.265 1.00 90.88 89 LEU A N 1
ATOM 699 C CA . LEU A 1 89 ? 3.640 2.543 0.613 1.00 90.88 89 LEU A CA 1
ATOM 700 C C . LEU A 1 89 ? 4.155 1.878 1.895 1.00 90.88 89 LEU A C 1
ATOM 702 O O . LEU A 1 89 ? 3.350 1.517 2.749 1.00 90.88 89 LEU A O 1
ATOM 706 N N . ARG A 1 90 ? 5.476 1.786 2.088 1.00 89.75 90 ARG A N 1
ATOM 707 C CA . ARG A 1 90 ? 6.070 1.272 3.332 1.00 89.75 90 ARG A CA 1
ATOM 708 C C . ARG A 1 90 ? 5.630 2.084 4.547 1.00 89.75 90 ARG A C 1
ATOM 710 O O . ARG A 1 90 ? 5.181 1.503 5.530 1.00 89.75 90 ARG A O 1
ATOM 717 N N . THR A 1 91 ? 5.695 3.411 4.455 1.00 91.25 91 THR A N 1
ATOM 718 C CA . THR A 1 91 ? 5.225 4.312 5.517 1.00 91.25 91 THR A CA 1
ATOM 719 C C . THR A 1 91 ? 3.729 4.142 5.777 1.00 91.25 91 THR A C 1
ATOM 721 O O . THR A 1 91 ? 3.304 4.117 6.929 1.00 91.25 91 THR A O 1
ATOM 724 N N . ALA A 1 92 ? 2.917 3.994 4.727 1.00 92.69 92 ALA A N 1
ATOM 725 C CA . ALA A 1 92 ? 1.478 3.796 4.874 1.00 92.69 92 ALA A CA 1
ATOM 726 C C . ALA A 1 92 ? 1.135 2.452 5.541 1.00 92.69 92 ALA A C 1
ATOM 728 O O . ALA A 1 92 ? 0.279 2.414 6.421 1.00 92.69 92 ALA A O 1
ATOM 729 N N . ILE A 1 93 ? 1.834 1.369 5.180 1.00 92.06 93 ILE A N 1
ATOM 730 C CA . ILE A 1 93 ? 1.678 0.058 5.824 1.00 92.06 93 ILE A CA 1
ATOM 731 C C . ILE A 1 93 ? 2.104 0.128 7.293 1.00 92.06 93 ILE A C 1
ATOM 733 O O . ILE A 1 93 ? 1.377 -0.371 8.145 1.00 92.06 93 ILE A O 1
ATOM 737 N N . ALA A 1 94 ? 3.232 0.774 7.606 1.00 91.19 94 ALA A N 1
ATOM 738 C CA . ALA A 1 94 ? 3.690 0.938 8.986 1.00 91.19 94 ALA A CA 1
ATOM 739 C C . ALA A 1 94 ? 2.648 1.670 9.850 1.00 91.19 94 ALA A C 1
ATOM 741 O O . ALA A 1 94 ? 2.255 1.159 10.893 1.00 91.19 94 ALA A O 1
ATOM 742 N N . ARG A 1 95 ? 2.105 2.792 9.361 1.00 92.12 95 ARG A N 1
ATOM 743 C CA . ARG A 1 95 ? 1.031 3.532 10.048 1.00 92.12 95 ARG A CA 1
ATOM 744 C C . ARG A 1 95 ? -0.238 2.699 10.228 1.00 92.12 95 ARG A C 1
ATOM 746 O O . ARG A 1 95 ? -0.850 2.734 11.288 1.00 92.12 95 ARG A O 1
ATOM 753 N N . ASN A 1 96 ? -0.642 1.936 9.212 1.00 93.81 96 ASN A N 1
ATOM 754 C CA . ASN A 1 96 ? -1.814 1.062 9.315 1.00 93.81 96 ASN A CA 1
ATOM 755 C C . ASN A 1 96 ? -1.597 -0.050 10.359 1.00 93.81 96 ASN A C 1
ATOM 757 O O . ASN A 1 96 ? -2.526 -0.399 11.086 1.00 93.81 96 ASN A O 1
ATOM 761 N N . SER A 1 97 ? -0.371 -0.569 10.476 1.00 91.44 97 SER A N 1
ATOM 762 C CA . SER A 1 97 ? 0.008 -1.509 11.536 1.00 91.44 97 SER A CA 1
ATOM 763 C C . SER A 1 97 ? -0.031 -0.863 12.922 1.00 91.44 97 SER A C 1
ATOM 765 O O . SER A 1 97 ? -0.591 -1.458 13.831 1.00 91.44 97 SER A O 1
ATOM 767 N N . GLU A 1 98 ? 0.444 0.374 13.087 1.00 93.06 98 GLU A N 1
ATOM 768 C CA . GLU A 1 98 ? 0.342 1.100 14.366 1.00 93.06 98 GLU A CA 1
ATOM 769 C C . GLU A 1 98 ? -1.120 1.285 14.808 1.00 93.06 98 GLU A C 1
ATOM 771 O O . GLU A 1 98 ? -1.455 1.084 15.977 1.00 93.06 98 GLU A O 1
ATOM 776 N N . VAL A 1 99 ? -2.025 1.609 13.874 1.00 94.19 99 VAL A N 1
ATOM 777 C CA . VAL A 1 99 ? -3.471 1.693 14.157 1.00 94.19 99 VAL A CA 1
ATOM 778 C C . VAL A 1 99 ? -4.024 0.336 14.596 1.00 94.19 99 VAL A C 1
ATOM 780 O O . VAL A 1 99 ? -4.860 0.271 15.505 1.00 94.19 99 VAL A O 1
ATOM 783 N N . ARG A 1 100 ? -3.561 -0.752 13.970 1.00 92.12 100 ARG A N 1
ATOM 784 C CA . ARG A 1 100 ? -3.943 -2.114 14.346 1.00 92.12 100 ARG A CA 1
ATOM 785 C C . ARG A 1 100 ? -3.451 -2.465 15.746 1.00 92.12 100 ARG A C 1
ATOM 787 O O . ARG A 1 100 ? -4.252 -2.938 16.547 1.00 92.12 100 ARG A O 1
ATOM 794 N N . ASP A 1 101 ? -2.195 -2.177 16.056 1.00 92.00 101 ASP A N 1
ATOM 795 C CA . ASP A 1 101 ? -1.601 -2.449 17.365 1.00 92.00 101 ASP A CA 1
ATOM 796 C C . ASP A 1 101 ? -2.312 -1.650 18.468 1.00 92.00 101 ASP A C 1
ATOM 798 O O . ASP A 1 101 ? -2.646 -2.197 19.521 1.00 92.00 101 ASP A O 1
ATOM 802 N N . ALA A 1 102 ? -2.645 -0.381 18.206 1.00 92.19 102 ALA A N 1
ATOM 803 C CA . ALA A 1 102 ? -3.435 0.441 19.120 1.00 92.19 102 ALA A CA 1
ATOM 804 C C . ALA A 1 102 ? -4.845 -0.133 19.335 1.00 92.19 102 ALA A C 1
ATOM 806 O O . ALA A 1 102 ? -5.346 -0.158 20.461 1.00 92.19 102 ALA A O 1
ATOM 807 N N . TYR A 1 103 ? -5.504 -0.626 18.280 1.00 93.06 103 TYR A N 1
ATOM 808 C CA . TYR A 1 103 ? -6.778 -1.331 18.423 1.00 93.06 103 TYR A CA 1
ATOM 809 C C . TYR A 1 103 ? -6.627 -2.605 19.267 1.00 93.06 103 TYR A C 1
ATOM 811 O O . TYR A 1 103 ? -7.406 -2.821 20.196 1.00 93.06 103 TYR A O 1
ATOM 819 N N . ASP A 1 104 ? -5.620 -3.432 18.999 1.00 91.19 104 ASP A N 1
ATOM 820 C CA . ASP A 1 104 ? -5.420 -4.691 19.718 1.00 91.19 104 ASP A CA 1
ATOM 821 C C . ASP A 1 104 ? -5.079 -4.457 21.207 1.00 91.19 104 ASP A C 1
ATOM 823 O O . ASP A 1 104 ? -5.530 -5.209 22.073 1.00 91.19 104 ASP A O 1
ATOM 827 N N . ALA A 1 105 ? -4.368 -3.374 21.538 1.00 90.69 105 ALA A N 1
ATOM 828 C CA . ALA A 1 105 ? -4.004 -3.023 22.913 1.00 90.69 105 ALA A CA 1
ATOM 829 C C . ALA A 1 105 ? -5.133 -2.351 23.723 1.00 90.69 105 ALA A C 1
ATOM 831 O O . ALA A 1 105 ? -5.224 -2.520 24.952 1.00 90.69 105 ALA A O 1
ATOM 832 N N . GLU A 1 106 ? -5.964 -1.541 23.062 1.00 89.88 106 GLU A N 1
ATOM 833 C CA . GLU A 1 106 ? -6.901 -0.629 23.730 1.00 89.88 106 GLU A CA 1
ATOM 834 C C . GLU A 1 106 ? -8.371 -0.945 23.488 1.00 89.88 106 GLU A C 1
ATOM 836 O O . GLU A 1 106 ? -9.198 -0.441 24.244 1.00 89.88 106 GLU A O 1
ATOM 841 N N . CYS A 1 107 ? -8.699 -1.759 22.485 1.00 90.75 107 CYS A N 1
ATOM 842 C CA . CYS A 1 107 ? -10.072 -2.019 22.053 1.00 90.75 107 CYS A CA 1
ATOM 843 C C . CYS A 1 107 ? -10.405 -3.508 22.050 1.00 90.75 107 CYS A C 1
ATOM 845 O O . CYS A 1 107 ? -11.469 -3.909 22.530 1.00 90.75 107 CYS A O 1
ATOM 847 N N . ALA A 1 108 ? -9.507 -4.339 21.514 1.00 86.44 108 ALA A N 1
ATOM 848 C CA . ALA A 1 108 ? -9.774 -5.755 21.340 1.00 86.44 108 ALA A CA 1
ATOM 849 C C . ALA A 1 108 ? -10.115 -6.419 22.681 1.00 86.44 108 ALA A C 1
ATOM 851 O O . ALA A 1 108 ? -9.399 -6.293 23.675 1.00 86.44 108 ALA A O 1
ATOM 852 N N . ARG A 1 109 ? -11.235 -7.152 22.692 1.00 82.69 109 ARG A N 1
ATOM 853 C CA . ARG A 1 109 ? -11.727 -7.934 23.840 1.00 82.69 109 ARG A CA 1
ATOM 854 C C . ARG A 1 109 ? -12.057 -7.116 25.098 1.00 82.69 109 ARG A C 1
ATOM 856 O O . ARG A 1 109 ? -12.318 -7.718 26.139 1.00 82.69 109 ARG A O 1
ATOM 863 N N . ARG A 1 110 ? -12.097 -5.778 25.035 1.00 89.62 110 ARG A N 1
ATOM 864 C CA . ARG A 1 110 ? -12.620 -4.970 26.145 1.00 89.62 110 ARG A CA 1
ATOM 865 C C . ARG A 1 110 ? -14.150 -4.966 26.119 1.00 89.62 110 ARG A C 1
ATOM 867 O O . ARG A 1 110 ? -14.736 -4.752 25.057 1.00 89.62 110 ARG A O 1
ATOM 874 N N . PRO A 1 111 ? -14.810 -5.183 27.269 1.00 91.44 111 PRO A N 1
ATOM 875 C CA . PRO A 1 111 ? -16.259 -5.084 27.347 1.00 91.44 111 PRO A CA 1
ATOM 876 C C . PRO A 1 111 ? -16.703 -3.627 27.173 1.00 91.44 111 PRO A C 1
ATOM 878 O O . PRO A 1 111 ? -15.964 -2.698 27.495 1.00 91.44 111 PRO A O 1
ATOM 881 N N . TYR A 1 112 ? -17.928 -3.430 26.700 1.00 92.56 112 TYR A N 1
ATOM 882 C CA . TYR A 1 112 ? -18.584 -2.127 26.600 1.00 92.56 112 TYR A CA 1
ATOM 883 C C . TYR A 1 112 ? -20.082 -2.291 26.848 1.00 92.56 112 TYR A C 1
ATOM 885 O O . TYR A 1 112 ? -20.636 -3.377 26.657 1.00 92.56 112 TYR A O 1
ATOM 893 N N . SER A 1 113 ? -20.749 -1.231 27.308 1.00 93.19 113 SER A N 1
ATOM 894 C CA . SER A 1 113 ? -22.186 -1.294 27.573 1.00 93.19 113 SER A CA 1
ATOM 895 C C . SER A 1 113 ? -22.998 -1.154 26.281 1.00 93.19 113 SER A C 1
ATOM 897 O O . SER A 1 113 ? -22.605 -0.460 25.340 1.00 93.19 113 SER A O 1
ATOM 899 N N . ARG A 1 114 ? -24.185 -1.773 26.241 1.00 93.00 114 ARG A N 1
ATOM 900 C CA . ARG A 1 114 ? -25.111 -1.621 25.107 1.00 93.00 114 ARG A CA 1
ATOM 901 C C . ARG A 1 114 ? -25.611 -0.179 24.958 1.00 93.00 114 ARG A C 1
ATOM 903 O O . ARG A 1 114 ? -25.871 0.258 23.843 1.00 93.00 114 ARG A O 1
ATOM 910 N N . ASN A 1 115 ? -25.716 0.563 26.062 1.00 94.06 115 ASN A N 1
ATOM 911 C CA . ASN A 1 115 ? -26.120 1.968 26.040 1.00 94.06 115 ASN A CA 1
ATOM 912 C C . ASN A 1 115 ? -25.053 2.850 25.383 1.00 94.06 115 ASN A C 1
ATOM 914 O O . ASN A 1 115 ? -25.400 3.690 24.559 1.00 94.06 115 ASN A O 1
ATOM 918 N N . ASP A 1 116 ? -23.773 2.633 25.699 1.00 93.31 116 ASP A N 1
ATOM 919 C CA . ASP A 1 116 ? -22.662 3.342 25.052 1.00 93.31 116 ASP A CA 1
ATOM 920 C C . ASP A 1 116 ? -22.582 3.006 23.562 1.00 93.31 116 ASP A C 1
ATOM 922 O O . ASP A 1 116 ? -22.417 3.895 22.734 1.00 93.31 116 ASP A O 1
ATOM 926 N N . PHE A 1 117 ? -22.783 1.735 23.210 1.00 93.94 117 PHE A N 1
ATOM 927 C CA . PHE A 1 117 ? -22.810 1.293 21.818 1.00 93.94 117 PHE A CA 1
ATOM 928 C C . PHE A 1 117 ? -23.940 1.946 21.008 1.00 93.94 117 PHE A C 1
ATOM 930 O O . PHE A 1 117 ? -23.707 2.450 19.913 1.00 93.94 117 PHE A O 1
ATOM 937 N N . ASN A 1 118 ? -25.156 1.997 21.558 1.00 94.38 118 ASN A N 1
ATOM 938 C CA . ASN A 1 118 ? -26.311 2.595 20.883 1.00 94.38 118 ASN A CA 1
ATOM 939 C C . ASN A 1 118 ? -26.211 4.126 20.739 1.00 94.38 118 ASN A C 1
ATOM 941 O O . ASN A 1 118 ? -26.976 4.711 19.976 1.00 94.38 118 ASN A O 1
ATOM 945 N N . ARG A 1 119 ? -25.302 4.780 21.475 1.00 94.50 119 ARG A N 1
ATOM 946 C CA . ARG A 1 119 ? -25.027 6.221 21.355 1.00 94.50 119 ARG A CA 1
ATOM 947 C C . ARG A 1 119 ? -24.109 6.564 20.185 1.00 94.50 119 ARG A C 1
ATOM 949 O O . ARG A 1 119 ? -24.025 7.735 19.825 1.00 94.50 119 ARG A O 1
ATOM 956 N N . LEU A 1 120 ? -23.424 5.581 19.602 1.00 94.38 120 LEU A N 1
ATOM 957 C CA . LEU A 1 120 ? -22.566 5.814 18.446 1.00 94.38 120 LEU A CA 1
ATOM 958 C C . LEU A 1 120 ? -23.401 6.066 17.179 1.00 94.38 120 LEU A C 1
ATOM 960 O O . LEU A 1 120 ? -24.457 5.450 17.009 1.00 94.38 120 LEU A O 1
ATOM 964 N N . PRO A 1 121 ? -22.911 6.886 16.236 1.00 95.19 121 PRO A N 1
ATOM 965 C CA . PRO A 1 121 ? -23.407 6.929 14.865 1.00 95.19 121 PRO A CA 1
ATOM 966 C C . PRO A 1 121 ? -23.484 5.541 14.213 1.00 95.19 121 PRO A C 1
ATOM 968 O O . PRO A 1 121 ? -22.641 4.676 14.457 1.00 95.19 121 PRO A O 1
ATOM 971 N N . GLN A 1 122 ? -24.453 5.349 13.313 1.00 94.19 122 GLN A N 1
ATOM 972 C CA . GLN A 1 122 ? -24.673 4.065 12.634 1.00 94.19 122 GLN A CA 1
ATOM 973 C C . GLN A 1 122 ? -23.408 3.488 11.958 1.00 94.19 122 GLN A C 1
ATOM 975 O O . GLN A 1 122 ? -23.118 2.315 12.190 1.00 94.19 122 GLN A O 1
ATOM 980 N N . PRO A 1 123 ? -22.584 4.275 11.230 1.00 93.12 123 PRO A N 1
ATOM 981 C CA . PRO A 1 123 ? -21.357 3.751 10.622 1.00 93.12 123 PRO A CA 1
ATOM 982 C C . PRO A 1 123 ? -20.362 3.179 11.642 1.00 93.12 123 PRO A C 1
ATOM 984 O O . PRO A 1 123 ? -19.709 2.171 11.380 1.00 93.12 123 PRO A O 1
ATOM 987 N N . GLN A 1 124 ? -20.271 3.791 12.825 1.00 94.31 124 GLN A N 1
ATOM 988 C CA . GLN A 1 124 ? -19.396 3.329 13.901 1.00 94.31 124 GLN A CA 1
ATOM 989 C C . GLN A 1 124 ? -19.938 2.059 14.565 1.00 94.31 124 GLN A C 1
ATOM 991 O O . GLN A 1 124 ? -19.170 1.147 14.874 1.00 94.31 124 GLN A O 1
ATOM 996 N N . GLN A 1 125 ? -21.260 1.957 14.736 1.00 94.25 125 GLN A N 1
ATOM 997 C CA . GLN A 1 125 ? -21.891 0.718 15.195 1.00 94.25 125 GLN A CA 1
ATOM 998 C C . GLN A 1 125 ? -21.607 -0.440 14.233 1.00 94.25 125 GLN A C 1
ATOM 1000 O O . GLN A 1 125 ? -21.249 -1.534 14.670 1.00 94.25 125 GLN A O 1
ATOM 1005 N N . ASP A 1 126 ? -21.738 -0.199 12.929 1.00 94.19 126 ASP A N 1
ATOM 1006 C CA . ASP A 1 126 ? -21.504 -1.213 11.901 1.00 94.19 126 ASP A CA 1
ATOM 1007 C C . ASP A 1 126 ? -20.029 -1.619 11.836 1.00 94.19 126 ASP A C 1
ATOM 1009 O O . ASP A 1 126 ? -19.729 -2.812 11.772 1.00 94.19 126 ASP A O 1
ATOM 1013 N N . ALA A 1 127 ? -19.105 -0.660 11.963 1.00 91.94 127 ALA A N 1
ATOM 1014 C CA . ALA A 1 127 ? -17.677 -0.939 12.078 1.00 91.94 127 ALA A CA 1
ATOM 1015 C C . ALA A 1 127 ? -17.379 -1.848 13.282 1.00 91.94 127 ALA A C 1
ATOM 1017 O O . ALA A 1 127 ? -16.740 -2.887 13.134 1.00 91.94 127 ALA A O 1
ATOM 1018 N N . MET A 1 128 ? -17.900 -1.513 14.464 1.00 91.56 128 MET A N 1
ATOM 1019 C CA . MET A 1 128 ? -17.696 -2.305 15.681 1.00 91.56 128 MET A CA 1
ATOM 1020 C C . MET A 1 128 ? -18.302 -3.713 15.597 1.00 91.56 128 MET A C 1
ATOM 1022 O O . MET A 1 128 ? -17.706 -4.653 16.121 1.00 91.56 128 MET A O 1
ATOM 1026 N N . ARG A 1 129 ? -19.453 -3.877 14.927 1.00 91.81 129 ARG A N 1
ATOM 1027 C CA . ARG A 1 129 ? -20.070 -5.194 14.676 1.00 91.81 129 ARG A CA 1
ATOM 1028 C C . ARG A 1 129 ? -19.262 -6.031 13.693 1.00 91.81 129 ARG A C 1
ATOM 1030 O O . ARG A 1 129 ? -19.105 -7.227 13.912 1.00 91.81 129 ARG A O 1
ATOM 1037 N N . ALA A 1 130 ? -18.768 -5.413 12.623 1.00 90.06 130 ALA A N 1
ATOM 1038 C CA . ALA A 1 130 ? -17.938 -6.092 11.636 1.00 90.06 130 ALA A CA 1
ATOM 1039 C C . ALA A 1 130 ? -16.590 -6.516 12.240 1.00 90.06 130 ALA A C 1
ATOM 1041 O O . ALA A 1 130 ? -16.071 -7.590 11.938 1.00 90.06 130 ALA A O 1
ATOM 1042 N N . GLY A 1 131 ? -16.030 -5.681 13.122 1.00 89.44 131 GLY A N 1
ATOM 1043 C CA . GLY A 1 131 ? -14.736 -5.920 13.742 1.00 89.44 131 GLY A CA 1
ATOM 1044 C C . GLY A 1 131 ? -13.614 -6.040 12.706 1.00 89.44 131 GLY A C 1
ATOM 1045 O O . GLY A 1 131 ? -13.677 -5.462 11.616 1.00 89.44 131 GLY A O 1
ATOM 1046 N N . LEU A 1 132 ? -12.568 -6.789 13.066 1.00 89.88 132 LEU A N 1
ATOM 1047 C CA . LEU A 1 132 ? -11.375 -6.997 12.234 1.00 89.88 132 LEU A CA 1
ATOM 1048 C C . LEU A 1 132 ? -11.085 -8.475 11.918 1.00 89.88 132 LEU A C 1
ATOM 1050 O O . LEU A 1 132 ? -9.958 -8.799 11.544 1.00 89.88 132 LEU A O 1
ATOM 1054 N N . ALA A 1 133 ? -12.044 -9.378 12.141 1.00 85.75 133 ALA A N 1
ATOM 1055 C CA . ALA A 1 133 ? -11.810 -10.823 12.044 1.00 85.75 133 ALA A CA 1
ATOM 1056 C C . ALA A 1 133 ? -11.570 -11.300 10.599 1.00 85.75 133 ALA A C 1
ATOM 1058 O O . ALA A 1 133 ? -10.814 -12.240 10.378 1.00 85.75 133 ALA A O 1
ATOM 1059 N N . ASP A 1 134 ? -12.195 -10.634 9.632 1.00 86.94 134 ASP A N 1
ATOM 1060 C CA . ASP A 1 134 ? -12.159 -10.921 8.196 1.00 86.94 134 ASP A CA 1
ATOM 1061 C C . ASP A 1 134 ? -11.149 -10.055 7.423 1.00 86.94 134 ASP A C 1
ATOM 1063 O O . ASP A 1 134 ? -10.941 -10.252 6.228 1.00 86.94 134 ASP A O 1
ATOM 1067 N N . ILE A 1 135 ? -10.508 -9.087 8.084 1.00 86.75 135 ILE A N 1
ATOM 1068 C CA . ILE A 1 135 ? -9.588 -8.163 7.422 1.00 86.75 135 ILE A CA 1
ATOM 1069 C C . ILE A 1 135 ? -8.207 -8.789 7.320 1.00 86.75 135 ILE A C 1
ATOM 1071 O O . ILE A 1 135 ? -7.561 -9.107 8.321 1.00 86.75 135 ILE A O 1
ATOM 1075 N N . GLN A 1 136 ? -7.700 -8.846 6.096 1.00 84.81 136 GLN A N 1
ATOM 1076 C CA . GLN A 1 136 ? -6.301 -9.137 5.856 1.00 84.81 136 GLN A CA 1
ATOM 1077 C C . GLN A 1 136 ? -5.466 -7.870 6.072 1.00 84.81 136 GLN A C 1
ATOM 1079 O O . GLN A 1 136 ? -5.618 -6.880 5.360 1.00 84.81 136 GLN A O 1
ATOM 1084 N N . VAL A 1 137 ? -4.587 -7.893 7.074 1.00 75.38 137 VAL A N 1
ATOM 1085 C CA . VAL A 1 137 ? -3.694 -6.764 7.360 1.00 75.38 137 VAL A CA 1
ATOM 1086 C C . VAL A 1 137 ? -2.520 -6.795 6.374 1.00 75.38 137 VAL A C 1
ATOM 1088 O O . VAL A 1 137 ? -1.820 -7.814 6.312 1.00 75.38 137 VAL A O 1
ATOM 1091 N N . PRO A 1 138 ? -2.274 -5.714 5.613 1.00 80.88 138 PRO A N 1
ATOM 1092 C CA . PRO A 1 138 ? -1.112 -5.624 4.741 1.00 80.88 138 PRO A CA 1
ATOM 1093 C C . PRO A 1 138 ? 0.159 -5.696 5.587 1.00 80.88 138 PRO A C 1
ATOM 1095 O O . PRO A 1 138 ? 0.318 -4.961 6.559 1.00 80.88 138 PRO A O 1
ATOM 1098 N N . LYS A 1 139 ? 1.074 -6.590 5.215 1.00 75.75 139 LYS A N 1
ATOM 1099 C CA . LYS A 1 139 ? 2.397 -6.692 5.837 1.00 75.75 139 LYS A CA 1
ATOM 1100 C C . LYS A 1 139 ? 3.438 -6.105 4.905 1.00 75.75 139 LYS A C 1
ATOM 1102 O O . LYS A 1 139 ? 3.316 -6.220 3.690 1.00 75.75 139 LYS A O 1
ATOM 1107 N N . LEU A 1 140 ? 4.483 -5.523 5.489 1.00 68.06 140 LEU A N 1
ATOM 1108 C CA . LEU A 1 140 ? 5.693 -5.169 4.757 1.00 68.06 140 LEU A CA 1
ATOM 1109 C C . LEU A 1 140 ? 6.309 -6.455 4.183 1.00 68.06 140 LEU A C 1
ATOM 1111 O O . LEU A 1 140 ? 6.721 -7.323 4.957 1.00 68.06 140 LEU A O 1
ATOM 1115 N N . PRO A 1 141 ? 6.374 -6.613 2.855 1.00 65.75 141 PRO A N 1
ATOM 1116 C CA . PRO A 1 141 ? 6.983 -7.783 2.250 1.00 65.75 141 PRO A CA 1
ATOM 1117 C C . PRO A 1 141 ? 8.498 -7.735 2.470 1.00 65.75 141 PRO A C 1
ATOM 1119 O O . PRO A 1 141 ? 9.124 -6.702 2.203 1.00 65.75 141 PRO A O 1
ATOM 1122 N N . PRO A 1 142 ? 9.134 -8.845 2.880 1.00 58.94 142 PRO A N 1
ATOM 1123 C CA . PRO A 1 142 ? 10.585 -8.890 3.071 1.00 58.94 142 PRO A CA 1
ATOM 1124 C C . PRO A 1 142 ? 11.365 -8.662 1.762 1.00 58.94 142 PRO A C 1
ATOM 1126 O O . PRO A 1 142 ? 12.534 -8.279 1.768 1.00 58.94 142 PRO A O 1
ATOM 1129 N N . ASN A 1 143 ? 10.716 -8.879 0.619 1.00 59.34 143 ASN A N 1
ATOM 1130 C CA . ASN A 1 143 ? 11.256 -8.753 -0.731 1.00 59.34 143 ASN A CA 1
ATOM 1131 C C . ASN A 1 143 ? 10.878 -7.441 -1.434 1.00 59.34 143 ASN A C 1
ATOM 1133 O O . ASN A 1 143 ? 11.197 -7.301 -2.615 1.00 59.34 143 ASN A O 1
ATOM 1137 N N . MET A 1 144 ? 10.255 -6.481 -0.741 1.00 65.56 144 MET A N 1
ATOM 1138 C CA . MET A 1 144 ? 9.879 -5.180 -1.302 1.00 65.56 144 MET A CA 1
ATOM 1139 C C . MET A 1 144 ? 11.120 -4.307 -1.517 1.00 65.56 144 MET A C 1
ATOM 1141 O O . MET A 1 144 ? 11.320 -3.303 -0.842 1.00 65.56 144 MET A O 1
ATOM 1145 N N . LYS A 1 145 ? 12.035 -4.737 -2.383 1.00 67.88 145 LYS A N 1
ATOM 1146 C CA . LYS A 1 145 ? 13.315 -4.081 -2.635 1.00 67.88 145 LYS A CA 1
ATOM 1147 C C . LYS A 1 145 ? 13.136 -3.005 -3.707 1.00 67.88 145 LYS A C 1
ATOM 1149 O O . LYS A 1 145 ? 12.444 -3.269 -4.696 1.00 67.88 145 LYS A O 1
ATOM 1154 N N . PRO A 1 146 ? 13.787 -1.839 -3.549 1.00 72.62 146 PRO A N 1
ATOM 1155 C CA . PRO A 1 146 ? 13.919 -0.880 -4.636 1.00 72.62 146 PRO A CA 1
ATOM 1156 C C . PRO A 1 146 ? 14.449 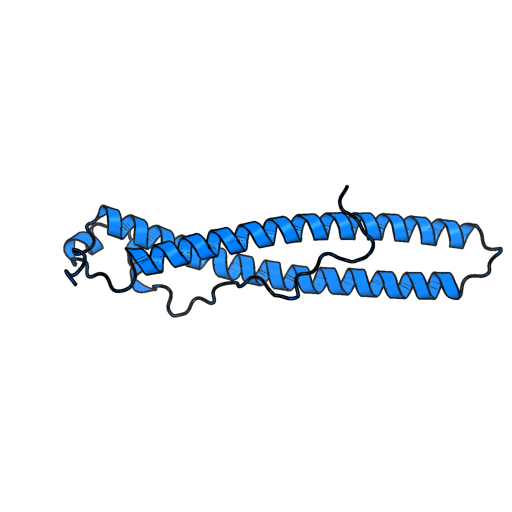-1.560 -5.902 1.00 72.62 146 PRO A C 1
ATOM 1158 O O . PRO A 1 146 ? 15.188 -2.550 -5.830 1.00 72.62 146 PRO A O 1
ATOM 1161 N N . LEU A 1 147 ? 14.079 -1.029 -7.063 1.00 77.94 147 LEU A N 1
ATOM 1162 C CA . LEU A 1 147 ? 14.657 -1.467 -8.325 1.00 77.94 147 LEU A CA 1
ATOM 1163 C C . LEU A 1 147 ? 16.174 -1.191 -8.328 1.00 77.94 147 LEU A C 1
ATOM 1165 O O . LEU A 1 147 ? 16.583 -0.076 -7.997 1.00 77.94 147 LEU A O 1
ATOM 1169 N N . PRO A 1 148 ? 17.012 -2.186 -8.675 1.00 68.50 148 PRO A N 1
ATOM 1170 C CA . PRO A 1 148 ? 18.466 -2.067 -8.610 1.00 68.50 148 PRO A CA 1
ATOM 1171 C C . PRO A 1 148 ? 19.032 -1.177 -9.724 1.00 68.50 148 PRO A C 1
ATOM 1173 O O . PRO A 1 148 ? 18.547 -1.192 -10.857 1.00 68.50 148 PRO A O 1
ATOM 1176 N N . GLY A 1 149 ? 20.130 -0.478 -9.424 1.00 63.62 149 GLY A N 1
ATOM 1177 C CA . GLY A 1 149 ? 20.854 0.351 -10.395 1.00 63.62 149 GLY A CA 1
ATOM 1178 C C . GLY A 1 149 ? 20.192 1.697 -10.687 1.00 63.62 149 GLY A C 1
ATOM 1179 O O . GLY A 1 149 ? 20.407 2.256 -11.760 1.00 63.62 149 GLY A O 1
ATOM 1180 N N . VAL A 1 150 ? 19.368 2.174 -9.754 1.00 61.44 150 VAL A N 1
ATOM 1181 C CA . VAL A 1 150 ? 18.770 3.508 -9.761 1.00 61.44 150 VAL A CA 1
ATOM 1182 C C . VAL A 1 150 ? 18.868 4.024 -8.333 1.00 61.44 150 VAL A C 1
ATOM 1184 O O . VAL A 1 150 ? 17.996 3.762 -7.502 1.00 61.44 150 VAL A O 1
ATOM 1187 N N . ASP A 1 151 ? 19.995 4.658 -8.025 1.00 45.56 151 ASP A N 1
ATOM 1188 C CA . ASP A 1 151 ? 20.201 5.263 -6.716 1.00 45.56 151 ASP A CA 1
ATOM 1189 C C . ASP A 1 151 ? 19.218 6.426 -6.563 1.00 45.56 151 ASP A C 1
ATOM 1191 O O . ASP A 1 151 ? 19.028 7.230 -7.481 1.00 45.56 151 ASP A O 1
ATOM 1195 N N . ALA A 1 152 ? 18.539 6.482 -5.416 1.00 45.97 152 ALA A N 1
ATOM 1196 C CA . ALA A 1 152 ? 17.873 7.714 -5.030 1.00 45.97 152 ALA A CA 1
ATOM 1197 C C . ALA A 1 152 ? 18.962 8.789 -4.850 1.00 45.97 152 ALA A C 1
ATOM 1199 O O . ALA A 1 152 ? 20.014 8.453 -4.301 1.00 45.97 152 ALA A O 1
ATOM 1200 N N . PRO A 1 153 ? 18.743 10.024 -5.339 1.00 43.50 153 PRO A N 1
ATOM 1201 C CA . PRO A 1 153 ? 19.678 11.119 -5.103 1.00 43.50 153 PRO A CA 1
ATOM 1202 C C . PRO A 1 153 ? 19.883 11.371 -3.606 1.00 43.50 153 PRO A C 1
ATOM 1204 O O . PRO A 1 153 ? 18.923 11.136 -2.831 1.00 43.50 153 PRO A O 1
#

Nearest PDB structures (foldseek):
  8gl3-assembly1_A  TM=7.160E-01  e=1.335E+00  synthetic construct
  6nct-assembly1_B  TM=8.210E-01  e=4.507E+00  Homo sapiens
  5l3c-assembly1_A  TM=5.750E-01  e=3.612E+00  Homo sapiens
  7n6g-assembly1_3H  TM=3.594E-01  e=5.034E+00  Chlamydomonas reinhardtii

Mean predicted aligned error: 6.56 Å

Radius of gyration: 24.13 Å; Cα contacts (8 Å, |Δi|>4): 111; chains: 1; bounding box: 55×22×73 Å

pLDDT: mean 87.54, std 10.69, range [43.5, 96.19]

Secondary structure (DSSP, 8-state):
-PPPPPBPHHHHHHHHHHHHHHHHHHHHHHHHHHHHHHHHHHHHHHHHHHHHHHHHS-TT-HHHHHHHHHHHHHHHHHHHHHHHHHHHHHHHHHHHHHHHHHHHHHTTT--B-HHHHHTS-HHHHHHHHHTTSS-------TT-PPPTT----

Sequence (153 aa):
MAAKPPLNTAELSACADRVQHLRTQSPLLLQRHADHDARRDAILARRRALDNQSMTRRKDDLEAGLEIRRQRNALNADALALNREIQALRTAIARNSEVRDAYDAECARRPYSRNDFNRLPQPQQDAMRAGLADIQVPKLPPNMKPLPGVDAP

Solvent-accessible surface area (backbone atoms only — not comparable to full-atom values): 8858 Å² total; per-residue (Å²): 133,85,78,80,76,61,45,50,52,68,58,47,50,54,41,11,51,46,34,44,47,50,67,56,47,24,59,54,52,43,51,51,49,54,53,47,54,55,52,51,51,51,51,55,51,50,51,54,53,51,51,53,52,63,71,71,51,64,90,82,45,58,67,65,53,52,50,54,50,52,53,50,54,52,52,47,52,53,45,49,52,50,39,52,49,50,52,54,49,52,53,51,41,51,53,53,48,51,50,48,52,51,36,57,76,74,39,59,93,56,55,63,51,72,69,43,50,70,69,46,57,68,70,40,43,52,24,56,71,63,51,66,86,86,61,70,77,57,70,86,58,95,76,76,65,68,63,84,97,56,78,78,133

Foldseek 3Di:
DDADAFDALVLLLLLLVLLVCLVVLQVVLVVVVVVLVVLLVVLVVLVVVLVVQVVPDDPPPVVSVVVSVVSVVVSLVSLLVSLVVLVVSVVSLVVNVVSVVCSVVRPPPGHHDPVSLVPDDPSSNVSVVVDCPPGDRDDDDPPSDRDPPRDDD